Protein AF-A0A7Y5HDP5-F1 (afdb_monomer_lite)

pLDDT: mean 90.09, std 6.26, range [65.88, 98.5]

Secondary structure (DSSP, 8-state):
-HHHHHTT--STTS-S------TT--------SSGGG--TTTTS--TTTSSS--GGGGS--TTHHHHHHHHHHHHHTT-------S---GGG------SPPSSGGGS-----SSTT-----GGGHHHHHHHHHT-

Structure (mmCIF, N/CA/C/O backbone):
data_AF-A0A7Y5HDP5-F1
#
_entry.id   AF-A0A7Y5HDP5-F1
#
loop_
_atom_site.group_PDB
_atom_site.id
_atom_site.type_symbol
_atom_site.label_atom_id
_atom_site.label_alt_id
_atom_site.label_comp_id
_atom_site.label_asym_id
_atom_site.label_entity_id
_atom_site.label_seq_id
_atom_site.pdbx_PDB_ins_code
_atom_site.Cartn_x
_atom_site.Cartn_y
_atom_site.Cartn_z
_atom_site.occupancy
_atom_site.B_iso_or_equiv
_atom_site.auth_seq_id
_atom_site.auth_comp_id
_atom_site.auth_asym_id
_atom_site.auth_atom_id
_atom_site.pdbx_PDB_model_num
ATOM 1 N N . GLY A 1 1 ? -26.104 7.151 3.448 1.00 81.75 1 GLY A N 1
ATOM 2 C CA . GLY A 1 1 ? -26.990 6.143 2.822 1.00 81.75 1 GLY A CA 1
ATOM 3 C C . GLY A 1 1 ? -26.981 4.882 3.670 1.00 81.75 1 GLY A C 1
ATOM 4 O O . GLY A 1 1 ? -25.935 4.620 4.251 1.00 81.75 1 GLY A O 1
ATOM 5 N N . PRO A 1 2 ? -28.075 4.099 3.737 1.00 85.00 2 PRO A N 1
ATOM 6 C CA . PRO A 1 2 ? -28.289 3.093 4.791 1.00 85.00 2 PRO A CA 1
ATOM 7 C C . PRO A 1 2 ? -27.137 2.095 4.986 1.00 85.00 2 PRO A C 1
ATOM 9 O O . PRO A 1 2 ? -26.621 1.980 6.089 1.00 85.00 2 PRO A O 1
ATOM 12 N N . ALA A 1 3 ? -26.627 1.498 3.904 1.00 84.62 3 ALA A N 1
ATOM 13 C CA . ALA A 1 3 ? -25.501 0.558 3.976 1.00 84.62 3 ALA A CA 1
ATOM 14 C C . ALA A 1 3 ? -24.199 1.185 4.521 1.00 84.62 3 ALA A C 1
ATOM 16 O O . ALA A 1 3 ? -23.431 0.534 5.220 1.00 84.62 3 ALA A O 1
ATOM 17 N N . ARG A 1 4 ? -23.940 2.473 4.240 1.00 85.69 4 ARG A N 1
ATOM 18 C CA . ARG A 1 4 ? -22.801 3.198 4.836 1.00 85.69 4 ARG A CA 1
ATOM 19 C C . ARG A 1 4 ? -23.054 3.514 6.310 1.00 85.69 4 ARG A C 1
ATOM 21 O O . ARG A 1 4 ? -22.108 3.509 7.086 1.00 85.69 4 ARG A O 1
ATOM 28 N N . ALA A 1 5 ? -24.302 3.771 6.700 1.00 86.56 5 ALA A N 1
ATOM 29 C CA . ALA A 1 5 ? -24.661 4.071 8.086 1.00 86.56 5 ALA A CA 1
ATOM 30 C C . ALA A 1 5 ? -24.441 2.864 9.002 1.00 86.56 5 ALA A C 1
ATOM 32 O O . ALA A 1 5 ? -23.870 3.023 10.077 1.00 86.56 5 ALA A O 1
ATOM 33 N N . GLU A 1 6 ? -24.798 1.664 8.537 1.00 85.81 6 GLU A N 1
ATOM 34 C CA . GLU A 1 6 ? -24.545 0.397 9.240 1.00 85.81 6 GLU A CA 1
ATOM 35 C C . GLU A 1 6 ? -23.052 0.164 9.528 1.00 85.81 6 GLU A C 1
ATOM 37 O O . GLU A 1 6 ? -22.702 -0.427 10.545 1.00 85.81 6 GLU A O 1
ATOM 42 N N . LEU A 1 7 ? -22.166 0.688 8.674 1.00 82.56 7 LEU A N 1
ATOM 43 C CA . LEU A 1 7 ? -20.709 0.607 8.826 1.00 82.56 7 LEU A CA 1
ATOM 44 C C . LEU A 1 7 ? -20.092 1.821 9.549 1.00 82.56 7 LEU A C 1
ATOM 46 O O . LEU A 1 7 ? -18.870 1.927 9.630 1.00 82.56 7 LEU A O 1
ATOM 50 N N . GLY A 1 8 ? -20.897 2.770 10.040 1.00 85.00 8 GLY A N 1
ATOM 51 C CA . GLY A 1 8 ? -20.396 4.008 10.657 1.00 85.00 8 GLY A CA 1
ATOM 52 C C . GLY A 1 8 ? -19.753 4.992 9.667 1.00 85.00 8 GLY A C 1
ATOM 53 O O . GLY A 1 8 ? -19.019 5.894 10.066 1.00 85.00 8 GLY A O 1
ATOM 54 N N . LEU A 1 9 ? -20.032 4.833 8.372 1.00 86.62 9 LEU A N 1
ATOM 55 C CA . LEU A 1 9 ? -19.473 5.609 7.262 1.00 86.62 9 LEU A CA 1
ATOM 56 C C . LEU A 1 9 ? -20.481 6.595 6.651 1.00 86.62 9 LEU A C 1
ATOM 58 O O . LEU A 1 9 ? -20.214 7.174 5.599 1.00 86.62 9 LEU A O 1
ATOM 62 N N . ASP A 1 10 ? -21.646 6.813 7.269 1.00 88.56 10 ASP A N 1
ATOM 63 C CA . ASP A 1 10 ? -22.612 7.819 6.800 1.00 88.56 10 ASP A CA 1
ATOM 64 C C . ASP A 1 10 ? -22.248 9.219 7.297 1.00 88.56 10 ASP A C 1
ATOM 66 O O . ASP A 1 10 ? -22.927 9.832 8.119 1.00 88.56 10 ASP A O 1
ATOM 70 N N . HIS A 1 11 ? -21.108 9.704 6.813 1.00 87.12 11 HIS A N 1
ATOM 71 C CA . HIS A 1 11 ? -20.595 11.033 7.099 1.00 87.12 11 HIS A CA 1
ATOM 72 C C . HIS A 1 11 ? -20.398 11.797 5.781 1.00 87.12 11 HI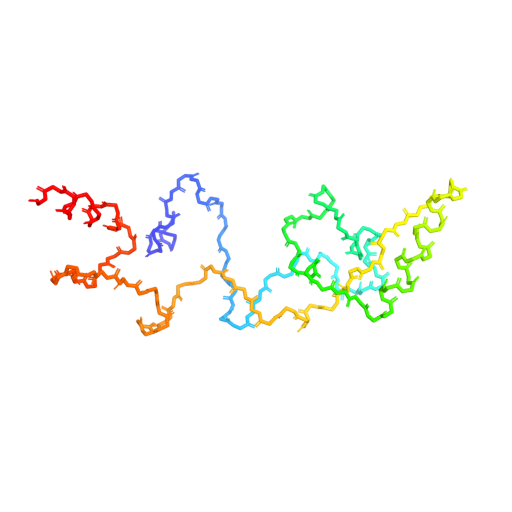S A C 1
ATOM 74 O O . HIS A 1 11 ? -19.863 11.218 4.834 1.00 87.12 11 HIS A O 1
ATOM 80 N N . PRO A 1 12 ? -20.677 13.115 5.706 1.00 88.88 12 PRO A N 1
ATOM 81 C CA . PRO A 1 12 ? -20.454 13.927 4.497 1.00 88.88 12 PRO A CA 1
ATOM 82 C C . PRO A 1 12 ? -19.021 13.908 3.925 1.00 88.88 12 PRO A C 1
ATOM 84 O O . PRO A 1 12 ? -18.785 14.388 2.825 1.00 88.88 12 PRO A O 1
ATOM 87 N N . ARG A 1 13 ? -18.051 13.368 4.674 1.00 88.31 13 ARG A N 1
ATOM 88 C CA . ARG A 1 13 ? -16.629 13.234 4.290 1.00 88.31 13 ARG A CA 1
ATOM 89 C C . ARG A 1 13 ? -16.230 11.807 3.899 1.00 88.31 13 ARG A C 1
ATOM 91 O O . ARG A 1 13 ? -15.063 11.578 3.621 1.00 88.31 13 ARG A O 1
ATOM 98 N N . ALA A 1 14 ? -17.156 10.850 3.913 1.00 84.81 14 ALA A N 1
ATOM 99 C CA . ALA A 1 14 ? -16.864 9.444 3.629 1.00 84.81 14 ALA A CA 1
ATOM 100 C C . ALA A 1 14 ? -16.714 9.133 2.125 1.00 84.81 14 ALA A C 1
ATOM 102 O O . ALA A 1 14 ? -16.429 7.996 1.764 1.00 84.81 14 ALA A O 1
ATOM 103 N N . GLY A 1 15 ? -16.900 10.132 1.252 1.00 85.88 15 GLY A N 1
ATOM 104 C CA . GLY A 1 15 ? -16.917 9.954 -0.200 1.00 85.88 15 GLY A CA 1
ATOM 105 C C . GLY A 1 15 ? -18.207 9.298 -0.696 1.00 85.88 15 GLY A C 1
ATOM 106 O O . GLY A 1 15 ? -19.067 8.904 0.093 1.00 85.88 15 GLY A O 1
ATOM 107 N N . ASP A 1 16 ? -18.357 9.197 -2.015 1.00 86.25 16 ASP A N 1
ATOM 108 C CA . ASP A 1 16 ? -19.560 8.635 -2.646 1.00 86.25 16 ASP A CA 1
ATOM 109 C C . ASP A 1 16 ? -19.558 7.102 -2.668 1.00 86.25 16 ASP A C 1
ATOM 111 O O . ASP A 1 16 ? -20.617 6.476 -2.574 1.00 86.25 16 ASP A O 1
ATOM 115 N N . LEU A 1 17 ? -18.364 6.506 -2.735 1.00 86.50 17 LEU A N 1
ATOM 116 C CA . LEU A 1 17 ? -18.134 5.070 -2.828 1.00 86.50 17 LEU A CA 1
ATOM 117 C C . LEU A 1 17 ? -17.066 4.637 -1.820 1.00 86.50 17 LEU A C 1
ATOM 119 O O . LEU A 1 17 ? -16.007 5.252 -1.728 1.00 86.50 17 LEU A O 1
ATOM 123 N N . VAL A 1 18 ? -17.339 3.541 -1.115 1.00 85.81 18 VAL A N 1
ATOM 124 C CA . VAL A 1 18 ? -16.371 2.854 -0.256 1.00 85.81 18 VAL A CA 1
ATOM 125 C C . VAL A 1 18 ? -16.22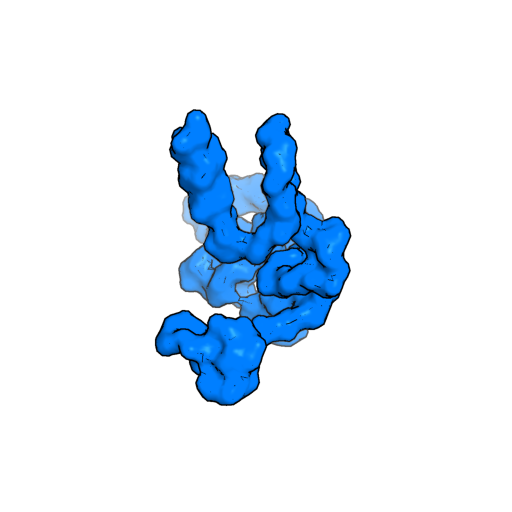4 1.433 -0.775 1.00 85.81 18 VAL A C 1
ATOM 127 O O . VAL A 1 18 ? -17.222 0.739 -0.965 1.00 85.81 18 VAL A O 1
ATOM 130 N N . LEU A 1 19 ? -14.984 1.017 -1.017 1.00 87.69 19 LEU A N 1
ATOM 131 C CA . LEU A 1 19 ? -14.645 -0.324 -1.476 1.00 87.69 19 LEU A CA 1
ATOM 132 C C . LEU A 1 19 ? -13.770 -1.003 -0.430 1.00 87.69 19 LEU A C 1
ATOM 134 O O . LEU A 1 19 ? -12.840 -0.397 0.098 1.00 87.69 19 LEU A O 1
ATOM 138 N N . LEU A 1 20 ? -14.066 -2.269 -0.161 1.00 88.50 20 LEU A N 1
ATOM 139 C CA . LEU A 1 20 ? -13.278 -3.130 0.710 1.00 88.50 20 LEU A CA 1
ATOM 140 C C . LEU A 1 20 ? -12.698 -4.250 -0.149 1.00 88.50 20 LEU A C 1
ATOM 142 O O . LEU A 1 20 ? -13.425 -4.880 -0.918 1.00 88.50 20 LEU A O 1
ATOM 146 N N . ALA A 1 21 ? -11.391 -4.472 -0.050 1.00 91.94 21 ALA A N 1
ATOM 147 C CA . ALA A 1 21 ? -10.772 -5.639 -0.661 1.00 91.94 21 ALA A CA 1
ATOM 148 C C . ALA A 1 21 ? -11.107 -6.894 0.169 1.00 91.94 21 ALA A C 1
ATOM 150 O O . ALA A 1 21 ? -11.399 -6.778 1.362 1.00 91.94 21 ALA A O 1
ATOM 151 N N . PRO A 1 22 ? -11.050 -8.097 -0.422 1.00 91.06 22 PRO A N 1
ATOM 152 C CA . PRO A 1 22 ? -10.919 -9.334 0.345 1.00 91.06 22 PRO A CA 1
ATOM 153 C C . PRO A 1 22 ? -9.721 -9.289 1.308 1.00 91.06 22 PRO A C 1
ATOM 155 O O . PRO A 1 22 ? -8.755 -8.565 1.066 1.00 91.06 22 PRO A O 1
ATOM 158 N N . ARG A 1 23 ? -9.767 -10.087 2.384 1.00 87.06 23 ARG A N 1
ATOM 159 C CA . ARG A 1 23 ? -8.736 -10.139 3.444 1.00 87.06 23 ARG A CA 1
ATOM 160 C C . ARG A 1 23 ? -7.309 -10.311 2.910 1.00 87.06 23 ARG A C 1
ATOM 162 O O . ARG A 1 23 ? -6.371 -9.749 3.466 1.00 87.06 23 ARG A O 1
ATOM 169 N N . ASP A 1 24 ? -7.149 -11.099 1.860 1.00 88.19 24 ASP A N 1
ATOM 170 C CA . ASP A 1 24 ? -5.883 -11.493 1.242 1.00 88.19 24 ASP A CA 1
ATOM 171 C C . ASP A 1 24 ? -5.598 -10.753 -0.077 1.00 88.19 24 ASP A C 1
ATOM 173 O O . ASP A 1 24 ? -4.742 -11.162 -0.863 1.00 88.19 24 ASP A O 1
ATOM 177 N N . ALA A 1 25 ? -6.293 -9.640 -0.315 1.00 91.31 25 ALA A N 1
ATOM 178 C CA . ALA A 1 25 ? -6.179 -8.849 -1.528 1.00 91.31 25 ALA A CA 1
ATOM 179 C C . ALA A 1 25 ? -5.954 -7.363 -1.227 1.00 91.31 25 ALA A C 1
ATOM 181 O O . ALA A 1 25 ? -6.195 -6.854 -0.133 1.00 91.31 25 ALA A O 1
ATOM 182 N N . TRP A 1 26 ? -5.491 -6.643 -2.242 1.00 92.38 26 TRP A N 1
ATOM 183 C CA . TRP A 1 26 ? -5.312 -5.199 -2.202 1.00 92.38 26 TRP A CA 1
ATOM 184 C C . TRP A 1 26 ? -5.661 -4.601 -3.564 1.00 92.38 26 TRP A C 1
ATOM 186 O O . TRP A 1 26 ? -5.621 -5.284 -4.589 1.00 92.38 26 TRP A O 1
ATOM 196 N N . PHE A 1 27 ? -6.024 -3.320 -3.578 1.00 91.12 27 PHE A N 1
ATOM 197 C CA . PHE A 1 27 ? -6.329 -2.616 -4.817 1.00 91.12 27 PHE A CA 1
ATOM 198 C C . PHE A 1 27 ? -5.040 -2.121 -5.473 1.00 91.12 27 PHE A C 1
ATOM 200 O O . PHE A 1 27 ? -4.399 -1.199 -4.970 1.00 91.12 27 PHE A O 1
ATOM 207 N N . ALA A 1 28 ? -4.681 -2.713 -6.610 1.00 91.50 28 ALA A N 1
ATOM 208 C CA . ALA A 1 28 ? -3.659 -2.149 -7.480 1.00 91.50 28 ALA A CA 1
ATOM 209 C C . ALA A 1 28 ? -4.209 -0.898 -8.177 1.00 91.50 28 ALA A C 1
ATOM 211 O O . ALA A 1 28 ? -5.352 -0.885 -8.634 1.00 91.50 28 ALA A O 1
ATOM 212 N N . TYR A 1 29 ? -3.392 0.152 -8.274 1.00 91.31 29 TYR A N 1
ATOM 213 C CA . TYR A 1 29 ? -3.793 1.392 -8.946 1.00 91.31 29 TYR A CA 1
ATOM 214 C C . TYR A 1 29 ? -3.856 1.247 -10.475 1.00 91.31 29 TYR A C 1
ATOM 216 O O . TYR A 1 29 ? -4.367 2.135 -11.162 1.00 91.31 29 TYR A O 1
ATOM 224 N N . ASP A 1 30 ? -3.281 0.163 -11.005 1.00 93.31 30 ASP A N 1
ATOM 225 C CA . ASP A 1 30 ? -3.130 -0.081 -12.432 1.00 93.31 30 ASP A CA 1
ATOM 226 C C . ASP A 1 30 ? -4.494 -0.025 -13.123 1.00 93.31 30 ASP A C 1
ATOM 228 O O . ASP A 1 30 ? -5.351 -0.886 -12.949 1.00 93.31 30 ASP A O 1
ATOM 232 N N . TYR A 1 31 ? -4.687 0.995 -13.954 1.00 92.50 31 TYR A N 1
ATOM 233 C CA . TYR A 1 31 ? -5.862 1.110 -14.819 1.00 92.50 31 TYR A CA 1
ATOM 234 C C . TYR A 1 31 ? -5.658 0.386 -16.164 1.00 92.50 31 TYR A C 1
ATOM 236 O O . TYR A 1 31 ? -6.491 0.490 -17.065 1.00 92.50 31 TYR A O 1
ATOM 244 N N . TRP A 1 32 ? -4.537 -0.326 -16.318 1.00 93.62 32 TRP A N 1
ATOM 245 C CA . TRP A 1 32 ? -4.208 -1.163 -17.467 1.00 93.62 32 TRP A CA 1
ATOM 246 C C . TRP A 1 32 ? -4.194 -2.636 -17.054 1.00 93.62 32 TRP A C 1
ATOM 248 O O . TRP A 1 32 ? -3.800 -2.984 -15.947 1.00 93.62 32 TRP A O 1
ATOM 258 N N . THR A 1 33 ? -4.604 -3.515 -17.964 1.00 89.75 33 THR A N 1
ATOM 259 C CA . THR A 1 33 ? -4.638 -4.969 -17.734 1.00 89.75 33 THR A CA 1
ATOM 260 C C . THR A 1 33 ? -3.428 -5.704 -18.303 1.00 89.75 33 THR A C 1
ATOM 262 O O . THR A 1 33 ? -3.194 -6.858 -17.964 1.00 89.75 33 THR A O 1
ATOM 265 N N . ASP A 1 34 ? -2.663 -5.041 -19.168 1.00 90.25 34 ASP A N 1
ATOM 266 C CA . ASP A 1 34 ? -1.485 -5.581 -19.840 1.00 90.25 34 ASP A CA 1
ATOM 267 C C . ASP A 1 34 ? -0.260 -4.749 -19.455 1.00 90.25 34 ASP A C 1
ATOM 269 O O . ASP A 1 34 ? -0.234 -3.536 -19.683 1.00 90.25 34 ASP A O 1
ATOM 273 N N . GLY A 1 35 ? 0.744 -5.399 -18.863 1.00 87.00 35 GLY A N 1
ATOM 274 C CA . GLY A 1 35 ? 1.973 -4.754 -18.406 1.00 87.00 35 GLY A CA 1
ATOM 275 C C . GLY A 1 35 ? 2.758 -4.069 -19.524 1.00 87.00 35 GLY A C 1
ATOM 276 O O . GLY A 1 35 ? 3.420 -3.067 -19.258 1.00 87.00 35 GLY A O 1
ATOM 277 N N . ASP A 1 36 ? 2.622 -4.520 -20.773 1.00 91.56 36 ASP A N 1
ATOM 278 C CA . ASP A 1 36 ? 3.274 -3.883 -21.925 1.00 91.56 36 ASP A CA 1
ATOM 279 C C . ASP A 1 36 ? 2.639 -2.529 -22.281 1.00 91.56 36 ASP A C 1
ATOM 281 O O . ASP A 1 36 ? 3.235 -1.706 -22.979 1.00 91.56 36 ASP A O 1
ATOM 285 N N . ARG A 1 37 ? 1.438 -2.261 -21.757 1.00 94.88 37 ARG A N 1
ATOM 286 C CA . ARG A 1 37 ? 0.732 -0.978 -21.878 1.00 94.88 37 ARG A CA 1
ATOM 287 C C . ARG A 1 37 ? 0.953 -0.068 -20.671 1.00 94.88 37 ARG A C 1
ATOM 289 O O . ARG A 1 37 ? 0.342 1.002 -20.609 1.00 94.88 37 ARG A O 1
ATOM 296 N N . ALA A 1 38 ? 1.796 -0.475 -19.720 1.00 95.38 38 ALA A N 1
ATOM 297 C CA . ALA A 1 38 ? 2.102 0.326 -18.549 1.00 95.38 38 ALA A CA 1
ATOM 298 C C . ALA A 1 38 ? 2.763 1.656 -18.960 1.00 95.38 38 ALA A C 1
ATOM 300 O O . ALA A 1 38 ? 3.687 1.668 -19.780 1.00 95.38 38 ALA A O 1
ATOM 301 N N . PRO A 1 39 ? 2.332 2.790 -18.387 1.00 95.56 39 PRO A N 1
ATOM 302 C CA . PRO A 1 39 ? 2.994 4.067 -18.603 1.00 95.56 39 PRO A CA 1
ATOM 303 C C . PRO A 1 39 ? 4.462 4.056 -18.164 1.00 95.56 39 PRO A C 1
ATOM 305 O O . PRO A 1 39 ? 4.855 3.348 -17.239 1.00 95.56 39 PRO A O 1
ATOM 308 N N . ASP A 1 40 ? 5.258 4.940 -18.760 1.00 95.50 40 ASP A N 1
ATOM 309 C CA . ASP A 1 40 ? 6.693 5.078 -18.488 1.00 95.50 40 ASP A CA 1
ATOM 310 C C . ASP A 1 40 ? 7.037 5.402 -17.022 1.00 95.50 40 ASP A C 1
ATOM 312 O O . ASP A 1 40 ? 8.107 5.032 -16.537 1.00 95.50 40 ASP A O 1
ATOM 316 N N . PHE A 1 41 ? 6.122 6.053 -16.301 1.00 95.06 41 PHE A N 1
ATOM 317 C CA . PHE A 1 41 ? 6.261 6.357 -14.877 1.00 95.06 41 PHE A CA 1
ATOM 318 C C . PHE A 1 41 ? 5.991 5.158 -13.956 1.00 95.06 41 PHE A C 1
ATOM 320 O O . PHE A 1 41 ? 6.421 5.181 -12.802 1.00 95.06 41 PHE A O 1
ATOM 327 N N . ALA A 1 42 ? 5.287 4.120 -14.421 1.00 95.75 42 ALA A N 1
ATOM 328 C CA . ALA A 1 42 ? 4.892 2.985 -13.587 1.00 95.75 42 ALA A CA 1
ATOM 329 C C . ALA A 1 42 ? 6.082 2.277 -12.900 1.00 95.75 42 ALA A C 1
ATOM 331 O O . ALA A 1 42 ? 6.019 2.079 -11.687 1.00 95.75 42 ALA A O 1
ATOM 332 N N . PRO A 1 43 ? 7.210 1.983 -13.583 1.00 95.69 43 PRO A N 1
ATOM 333 C CA . PRO A 1 43 ? 8.378 1.369 -12.948 1.00 95.69 43 PRO A CA 1
ATOM 334 C C . PRO A 1 43 ? 9.249 2.360 -12.150 1.00 95.69 43 PRO A C 1
ATOM 336 O O . PRO A 1 43 ? 10.399 2.046 -11.839 1.00 95.69 43 PRO A O 1
ATOM 339 N N . THR A 1 44 ? 8.751 3.557 -11.833 1.00 95.81 44 THR A N 1
ATOM 340 C CA . THR A 1 44 ? 9.487 4.608 -11.108 1.00 95.81 44 THR A CA 1
ATOM 341 C C . THR A 1 44 ? 8.778 4.988 -9.808 1.00 95.81 44 THR A C 1
ATOM 343 O O . THR A 1 44 ? 7.660 4.542 -9.573 1.00 95.81 44 THR A O 1
ATOM 346 N N . VAL A 1 45 ? 9.412 5.810 -8.968 1.00 94.56 45 VAL A N 1
ATOM 347 C CA . VAL A 1 45 ? 8.734 6.510 -7.863 1.00 94.56 45 VAL A CA 1
ATOM 348 C C . VAL A 1 45 ? 8.248 7.857 -8.399 1.00 94.56 45 VAL A C 1
ATOM 350 O O . VAL A 1 45 ? 9.069 8.739 -8.657 1.00 94.56 45 VAL A O 1
ATOM 353 N N . ASP A 1 46 ? 6.936 8.007 -8.601 1.00 93.44 46 ASP A N 1
ATOM 354 C CA . ASP A 1 46 ? 6.331 9.222 -9.173 1.00 93.44 46 ASP A CA 1
ATOM 355 C C . ASP A 1 46 ? 4.961 9.510 -8.544 1.00 93.44 46 ASP A C 1
ATOM 357 O O . ASP A 1 46 ? 3.905 9.146 -9.067 1.00 93.44 46 ASP A O 1
ATOM 361 N N . ILE A 1 47 ? 4.994 10.200 -7.403 1.00 89.81 47 ILE A N 1
ATOM 362 C CA . ILE A 1 47 ? 3.806 10.534 -6.603 1.00 89.81 47 ILE A CA 1
ATOM 363 C C . ILE A 1 47 ? 2.832 11.492 -7.305 1.00 89.81 47 ILE A C 1
ATOM 365 O O . ILE A 1 47 ? 1.717 11.685 -6.830 1.00 89.81 47 ILE A O 1
ATOM 369 N N . HIS A 1 48 ? 3.250 12.141 -8.396 1.00 91.94 48 HIS A N 1
ATOM 370 C CA . HIS A 1 48 ? 2.420 13.118 -9.101 1.00 91.94 48 HIS A CA 1
ATOM 371 C C . HIS A 1 48 ? 1.642 12.486 -10.252 1.00 91.94 48 HIS A C 1
ATOM 373 O O . HIS A 1 48 ? 0.550 12.955 -10.576 1.00 91.94 48 HIS A O 1
ATOM 379 N N . ARG A 1 49 ? 2.200 11.446 -10.885 1.00 93.12 49 ARG A N 1
ATOM 380 C CA . ARG A 1 49 ? 1.556 10.743 -12.006 1.00 93.12 49 ARG A CA 1
ATOM 381 C C . ARG A 1 49 ? 0.840 9.467 -11.575 1.00 93.12 49 ARG A C 1
ATOM 383 O O . ARG A 1 49 ? -0.111 9.070 -12.250 1.00 93.12 49 ARG A O 1
ATOM 390 N N . LYS A 1 50 ? 1.263 8.826 -10.481 1.00 93.56 50 LYS A N 1
ATOM 391 C CA . LYS A 1 50 ? 0.574 7.647 -9.946 1.00 93.56 50 LYS A CA 1
ATOM 392 C C . LYS A 1 50 ? -0.698 8.055 -9.191 1.00 93.56 50 LYS A C 1
ATOM 394 O O . LYS A 1 50 ? -0.628 8.898 -8.296 1.00 93.56 50 LYS A O 1
ATOM 399 N N . PRO A 1 51 ? -1.867 7.480 -9.526 1.00 90.44 51 PRO A N 1
ATOM 400 C CA . PRO A 1 51 ? -3.086 7.714 -8.768 1.00 90.44 51 PRO A CA 1
ATOM 401 C C . PRO A 1 51 ? -2.999 6.998 -7.415 1.00 90.44 51 PRO A C 1
ATOM 403 O O . PRO A 1 51 ? -3.234 5.797 -7.310 1.00 90.44 51 PRO A O 1
ATOM 406 N N . GLY A 1 52 ? -2.669 7.755 -6.370 1.00 86.56 52 GLY A N 1
ATOM 407 C CA . GLY A 1 52 ? -2.561 7.238 -5.008 1.00 86.56 52 GLY A CA 1
ATOM 408 C C . GLY A 1 52 ? -1.211 6.587 -4.709 1.00 86.56 52 GLY A C 1
ATOM 409 O O . GLY A 1 52 ? -0.194 6.904 -5.321 1.00 86.56 52 GLY A O 1
ATOM 410 N N . TYR A 1 53 ? -1.200 5.712 -3.705 1.00 88.69 53 TYR A N 1
ATOM 411 C CA . TYR A 1 53 ? 0.006 5.047 -3.218 1.00 88.69 53 TYR A CA 1
ATOM 412 C C . TYR A 1 53 ? 0.247 3.719 -3.946 1.00 88.69 53 TYR A C 1
ATOM 414 O O . TYR A 1 53 ? -0.658 2.892 -4.042 1.00 88.69 53 TYR A O 1
ATOM 422 N N . ASP 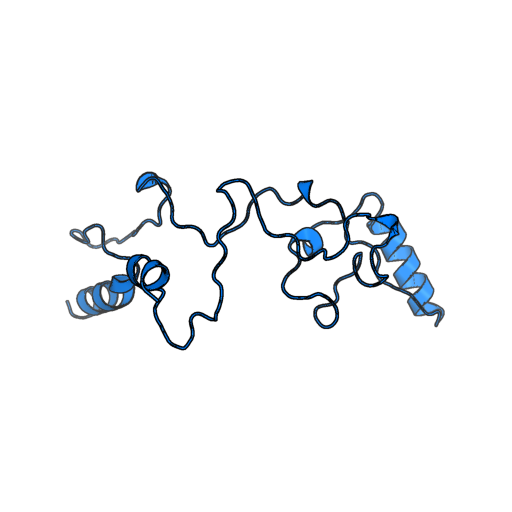A 1 54 ? 1.480 3.496 -4.408 1.00 93.12 54 ASP A N 1
ATOM 423 C CA . ASP A 1 54 ? 1.913 2.228 -4.995 1.00 93.12 54 ASP A CA 1
ATOM 424 C C . ASP A 1 54 ? 2.831 1.456 -4.031 1.00 93.12 54 ASP A C 1
ATOM 426 O O . ASP A 1 54 ? 4.023 1.763 -3.942 1.00 93.12 54 ASP A O 1
ATOM 430 N N . PRO A 1 55 ? 2.334 0.417 -3.333 1.00 93.19 55 PRO A N 1
ATOM 431 C CA . PRO A 1 55 ? 3.154 -0.371 -2.414 1.00 93.19 55 PRO A CA 1
ATOM 432 C C . PRO A 1 55 ? 4.299 -1.123 -3.110 1.00 93.19 55 PRO A C 1
ATOM 434 O O . PRO A 1 55 ? 5.247 -1.541 -2.440 1.00 93.19 55 PRO A O 1
ATOM 437 N N . ARG A 1 56 ? 4.271 -1.272 -4.445 1.00 94.25 56 ARG A N 1
ATOM 438 C CA . ARG A 1 56 ? 5.383 -1.881 -5.192 1.00 94.25 56 ARG A CA 1
ATOM 439 C C . ARG A 1 56 ? 6.657 -1.041 -5.134 1.00 94.25 56 ARG A C 1
ATOM 441 O O . ARG A 1 56 ? 7.737 -1.596 -5.316 1.00 94.25 56 ARG A O 1
ATOM 448 N N . GLU A 1 57 ? 6.564 0.252 -4.811 1.00 94.56 57 GLU A N 1
ATOM 449 C CA . GLU A 1 57 ? 7.722 1.146 -4.652 1.00 94.56 57 GLU A CA 1
ATOM 450 C C . GLU A 1 57 ? 8.673 0.733 -3.517 1.00 94.56 57 GLU A C 1
ATOM 452 O O . GLU A 1 57 ? 9.827 1.161 -3.490 1.00 94.56 57 GLU A O 1
ATOM 457 N N . LEU A 1 58 ? 8.219 -0.136 -2.609 1.00 93.94 58 LEU A N 1
ATOM 458 C CA . LEU A 1 58 ? 9.043 -0.738 -1.556 1.00 93.94 58 LEU A CA 1
ATOM 459 C C . LEU A 1 58 ? 9.937 -1.881 -2.065 1.00 93.94 58 LEU A C 1
ATOM 461 O O . LEU A 1 58 ? 10.782 -2.381 -1.322 1.00 93.94 58 LEU A O 1
ATOM 465 N N . PHE A 1 59 ? 9.761 -2.305 -3.317 1.00 95.94 59 PHE A N 1
ATOM 466 C CA . PHE A 1 59 ? 10.469 -3.427 -3.916 1.00 95.94 59 PHE A CA 1
ATOM 467 C C . PHE A 1 59 ? 11.375 -2.971 -5.056 1.00 95.94 59 PHE A C 1
ATOM 469 O O . PHE A 1 59 ? 11.151 -1.963 -5.724 1.00 95.94 59 PHE A O 1
ATOM 476 N N . ALA A 1 60 ? 12.399 -3.775 -5.320 1.00 96.25 60 ALA A N 1
ATOM 477 C CA . ALA A 1 60 ? 13.314 -3.574 -6.428 1.00 96.25 60 ALA A CA 1
ATOM 478 C C . ALA A 1 60 ? 13.182 -4.736 -7.412 1.00 96.25 60 ALA A C 1
ATOM 480 O O . ALA A 1 60 ? 13.227 -5.906 -7.022 1.00 96.25 60 ALA A O 1
ATOM 481 N N . ARG A 1 61 ? 13.040 -4.426 -8.703 1.00 95.19 61 ARG A N 1
ATOM 482 C CA . ARG A 1 61 ? 13.011 -5.460 -9.743 1.00 95.19 61 ARG A CA 1
ATOM 483 C C . ARG A 1 61 ? 14.367 -6.182 -9.832 1.00 95.19 61 ARG A C 1
ATOM 485 O O . ARG A 1 61 ? 15.401 -5.583 -9.522 1.00 95.19 61 ARG A O 1
ATOM 492 N N . PRO A 1 62 ? 14.419 -7.429 -10.327 1.00 94.69 62 PRO A N 1
ATOM 493 C CA . PRO A 1 62 ? 15.688 -8.107 -10.576 1.00 94.69 62 PRO A CA 1
ATOM 494 C C . PRO A 1 62 ? 16.650 -7.249 -11.416 1.00 94.69 62 PRO A C 1
ATOM 496 O O . PRO A 1 62 ? 16.260 -6.639 -12.416 1.00 94.69 62 PRO A O 1
ATOM 499 N N . GLY A 1 63 ? 17.912 -7.162 -10.983 1.00 96.00 63 GLY A N 1
ATOM 500 C CA . GLY A 1 63 ? 18.933 -6.329 -11.630 1.00 96.00 63 GLY A CA 1
ATOM 501 C C . GLY A 1 63 ? 18.796 -4.817 -11.391 1.00 96.00 63 GLY A C 1
ATOM 502 O O . GLY A 1 63 ? 19.514 -4.041 -12.030 1.00 96.00 63 GLY A O 1
ATOM 503 N N . ALA A 1 64 ? 17.918 -4.379 -10.477 1.00 96.25 64 ALA A N 1
ATOM 504 C CA . ALA A 1 64 ? 17.702 -2.967 -10.151 1.00 96.25 64 ALA A CA 1
ATOM 505 C C . ALA A 1 64 ? 18.994 -2.209 -9.823 1.00 96.25 64 ALA A C 1
ATOM 507 O O . ALA A 1 64 ? 19.132 -1.067 -10.242 1.00 96.25 64 ALA A O 1
ATOM 508 N N . THR A 1 65 ? 19.966 -2.830 -9.148 1.00 97.12 65 THR A N 1
ATOM 509 C CA . THR A 1 65 ? 21.243 -2.181 -8.811 1.00 97.12 65 THR A CA 1
ATOM 510 C C . THR A 1 65 ? 22.028 -1.772 -10.056 1.00 97.12 65 THR A C 1
ATOM 512 O O . THR A 1 65 ? 22.431 -0.618 -10.183 1.00 97.12 65 THR A O 1
ATOM 515 N N . ILE A 1 66 ? 22.209 -2.693 -11.010 1.00 97.75 66 ILE A N 1
ATOM 516 C CA . ILE A 1 66 ? 22.951 -2.430 -12.255 1.00 97.75 66 ILE A CA 1
ATOM 517 C C . ILE A 1 66 ? 22.197 -1.404 -13.102 1.00 97.75 66 ILE A C 1
ATOM 519 O O . ILE A 1 66 ? 22.788 -0.455 -13.628 1.00 97.75 66 ILE A O 1
ATOM 523 N N . ARG A 1 67 ? 20.874 -1.563 -13.207 1.00 96.88 67 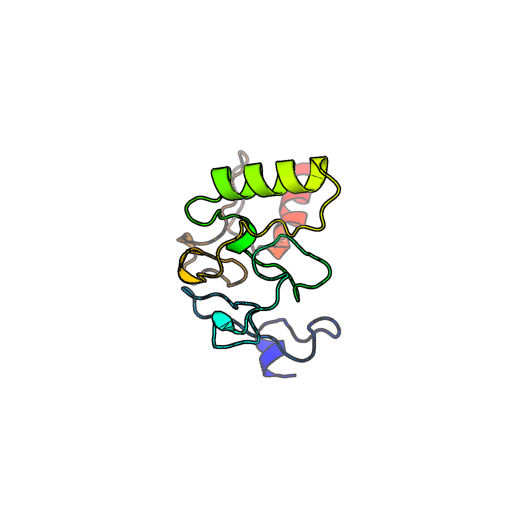ARG A N 1
ATOM 524 C CA . ARG A 1 67 ? 20.024 -0.624 -13.939 1.00 96.88 67 ARG A CA 1
ATOM 525 C C . ARG A 1 67 ? 20.090 0.771 -13.315 1.00 96.88 67 ARG A C 1
ATOM 527 O O . ARG A 1 67 ? 20.379 1.725 -14.027 1.00 96.88 67 ARG A O 1
ATOM 534 N N . GLY A 1 68 ? 19.940 0.880 -11.998 1.00 97.38 68 GLY A N 1
ATOM 535 C CA . GLY A 1 68 ? 20.057 2.126 -11.242 1.00 97.38 68 GLY A CA 1
ATOM 536 C C . GLY A 1 68 ? 21.420 2.792 -11.420 1.00 97.38 68 GLY A C 1
ATOM 537 O O . GLY A 1 68 ? 21.479 3.980 -11.730 1.00 97.38 68 GLY A O 1
ATOM 538 N N . ALA A 1 69 ? 22.516 2.031 -11.342 1.00 98.06 69 ALA A N 1
ATOM 539 C CA . ALA A 1 69 ? 23.861 2.541 -11.622 1.00 98.06 69 ALA A CA 1
ATOM 540 C C . ALA A 1 69 ? 23.978 3.100 -13.052 1.00 98.06 69 ALA A C 1
ATOM 542 O O . ALA A 1 69 ? 24.516 4.189 -13.256 1.00 98.06 69 ALA A O 1
ATOM 543 N N . THR A 1 70 ? 23.397 2.405 -14.033 1.00 97.94 70 THR A N 1
ATOM 544 C CA . THR A 1 70 ? 23.348 2.861 -15.432 1.00 97.94 70 THR A CA 1
ATOM 545 C C . THR A 1 70 ? 22.535 4.151 -15.576 1.00 97.94 70 THR A C 1
ATOM 547 O O . THR A 1 70 ? 22.969 5.074 -16.264 1.00 97.94 70 THR A O 1
ATOM 550 N N . ARG A 1 71 ? 21.390 4.273 -14.888 1.00 97.69 71 ARG A N 1
ATOM 551 C CA . ARG A 1 71 ? 20.575 5.504 -14.875 1.00 97.69 71 ARG A CA 1
ATOM 552 C C . ARG A 1 71 ? 21.314 6.674 -14.230 1.00 97.69 71 ARG A C 1
ATOM 554 O O . ARG A 1 71 ? 21.268 7.788 -14.745 1.00 97.69 71 ARG A O 1
ATOM 561 N N . VAL A 1 72 ? 22.048 6.427 -13.146 1.00 98.00 72 VAL A N 1
ATOM 562 C CA . VAL A 1 72 ? 22.904 7.440 -12.509 1.00 98.00 72 VAL A CA 1
ATOM 563 C C . VAL A 1 72 ? 24.026 7.885 -13.450 1.00 98.00 72 VAL A C 1
ATOM 565 O O . VAL A 1 72 ? 24.312 9.079 -13.522 1.00 98.00 72 VAL A O 1
ATOM 568 N N . LEU A 1 73 ? 24.637 6.968 -14.205 1.00 98.38 73 LEU A N 1
ATOM 569 C CA . LEU A 1 73 ? 25.630 7.321 -15.221 1.00 98.38 73 LEU A CA 1
ATOM 570 C C . LEU A 1 73 ? 25.015 8.177 -16.340 1.00 98.38 73 LEU A C 1
ATOM 572 O O . LEU A 1 73 ? 25.558 9.232 -16.654 1.00 98.38 73 LEU A O 1
ATOM 576 N N . GLN A 1 74 ? 23.858 7.782 -16.882 1.00 98.19 74 GLN A N 1
ATOM 577 C CA . GLN A 1 74 ? 23.115 8.565 -17.882 1.00 98.19 74 GLN A CA 1
ATOM 578 C C . GLN A 1 74 ? 22.816 9.983 -17.382 1.00 98.19 74 GLN A C 1
ATOM 580 O O . GLN A 1 74 ? 23.085 10.953 -18.091 1.00 98.19 74 GLN A O 1
ATOM 585 N N . LYS A 1 75 ? 22.347 10.106 -16.131 1.00 97.88 75 LYS A N 1
ATOM 586 C CA . LYS A 1 75 ? 22.142 11.399 -15.466 1.00 97.88 75 LYS A CA 1
ATOM 587 C C . LYS A 1 75 ? 23.423 12.233 -15.449 1.00 97.88 75 LYS A C 1
ATOM 589 O O . LYS A 1 75 ? 23.385 13.408 -15.798 1.00 97.88 75 LYS A O 1
ATOM 594 N N . LYS A 1 76 ? 24.554 11.638 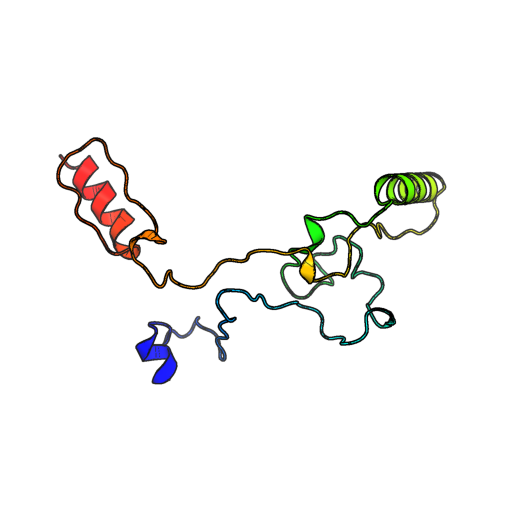-15.047 1.00 98.19 76 LYS A N 1
ATOM 595 C CA . LYS A 1 76 ? 25.858 12.326 -14.989 1.00 98.19 76 LYS A CA 1
ATOM 596 C C . LYS A 1 76 ? 26.358 12.775 -16.365 1.00 98.19 76 LYS A C 1
ATOM 598 O O . LYS A 1 76 ? 27.046 13.783 -16.443 1.00 98.19 76 LYS A O 1
ATOM 603 N N . LEU A 1 77 ? 25.990 12.063 -17.429 1.00 98.50 77 LEU A N 1
ATOM 604 C CA . LEU A 1 77 ? 26.299 12.422 -18.817 1.00 98.50 77 LEU A CA 1
ATOM 605 C C . LEU A 1 77 ? 25.305 13.433 -19.425 1.00 98.50 77 LEU A C 1
ATOM 607 O O . LEU A 1 77 ? 25.408 13.748 -20.607 1.00 98.50 77 LEU A O 1
ATOM 611 N N . GLY A 1 78 ? 24.334 13.936 -18.653 1.00 97.94 78 GLY A N 1
ATOM 612 C CA . GLY A 1 78 ? 23.344 14.913 -19.123 1.00 97.94 78 GLY A CA 1
ATOM 613 C C . GLY A 1 78 ? 22.239 14.324 -20.008 1.00 97.94 78 GLY A C 1
ATOM 614 O O . GLY A 1 78 ? 21.493 15.068 -20.643 1.00 97.94 78 GLY A O 1
ATOM 615 N N . MET A 1 79 ? 22.111 12.997 -20.060 1.00 98.31 79 MET A N 1
ATOM 616 C CA . MET A 1 79 ? 21.068 12.327 -20.835 1.00 98.31 79 MET A CA 1
ATOM 617 C C . MET A 1 79 ? 19.742 12.315 -20.068 1.00 98.31 79 MET A C 1
ATOM 619 O O . MET A 1 79 ? 19.707 12.224 -18.838 1.00 98.31 79 MET A O 1
ATOM 623 N N . ARG A 1 80 ? 18.627 12.334 -20.805 1.00 96.56 80 ARG A N 1
ATOM 624 C CA . ARG A 1 80 ? 17.306 12.064 -20.221 1.00 96.56 80 ARG A CA 1
ATOM 625 C C . ARG A 1 80 ? 17.231 10.607 -19.766 1.00 96.56 80 ARG A C 1
ATOM 627 O O . ARG A 1 80 ? 17.689 9.713 -20.474 1.00 96.56 80 ARG A O 1
ATOM 634 N N . TYR A 1 81 ? 16.640 10.374 -18.599 1.00 95.62 81 TYR A N 1
ATOM 635 C CA . TYR A 1 81 ? 16.507 9.045 -18.007 1.00 95.62 81 TYR A CA 1
ATOM 636 C C . TYR A 1 81 ? 15.227 8.949 -17.166 1.00 95.62 81 TYR A C 1
ATOM 638 O O . TYR A 1 81 ? 14.701 9.962 -16.710 1.00 95.62 81 TYR A O 1
ATOM 646 N N . LEU A 1 82 ? 14.775 7.718 -16.924 1.00 96.00 82 LEU A N 1
ATOM 647 C CA . LEU A 1 82 ? 13.773 7.371 -15.916 1.00 96.00 82 LEU A CA 1
ATOM 648 C C . LEU A 1 82 ? 14.403 6.386 -14.929 1.00 96.00 82 LEU A C 1
ATOM 650 O O . LEU A 1 82 ? 15.194 5.532 -15.338 1.00 96.00 82 LEU A O 1
ATOM 654 N N . MET A 1 83 ? 14.089 6.514 -13.637 1.00 96.81 83 MET A N 1
ATOM 655 C CA . MET A 1 83 ? 14.572 5.591 -12.604 1.00 96.81 83 MET A CA 1
ATOM 656 C C . MET A 1 83 ? 13.664 4.358 -12.542 1.00 96.81 83 MET A C 1
ATOM 658 O O . MET A 1 83 ? 12.849 4.206 -11.639 1.00 96.81 83 MET A O 1
ATOM 662 N N . ASP A 1 84 ? 13.789 3.504 -13.553 1.00 96.12 84 ASP A N 1
ATOM 663 C CA . ASP A 1 84 ? 12.903 2.376 -13.858 1.00 96.12 84 ASP A CA 1
ATOM 664 C C . ASP A 1 84 ? 13.286 1.079 -13.117 1.00 96.12 84 ASP A C 1
ATOM 666 O O . ASP A 1 84 ? 13.549 0.029 -13.724 1.00 96.12 84 ASP A O 1
ATOM 670 N N . ILE A 1 85 ? 13.373 1.177 -11.789 1.00 97.19 85 ILE A N 1
ATOM 671 C CA . ILE A 1 85 ? 13.831 0.102 -10.891 1.00 97.19 85 ILE A CA 1
ATOM 672 C C . ILE A 1 85 ? 12.700 -0.577 -10.107 1.00 97.19 85 ILE A C 1
ATOM 674 O O . ILE A 1 85 ? 12.945 -1.615 -9.488 1.00 97.19 85 ILE A O 1
ATOM 678 N N . ILE A 1 86 ? 11.486 -0.031 -10.150 1.00 96.81 86 ILE A N 1
ATOM 679 C CA . ILE A 1 86 ? 10.319 -0.575 -9.452 1.00 96.81 86 ILE A CA 1
ATOM 680 C C . ILE A 1 86 ? 9.699 -1.700 -10.302 1.00 96.81 86 ILE A C 1
ATOM 682 O O . ILE A 1 86 ? 9.583 -1.553 -11.525 1.00 96.81 86 ILE A O 1
ATOM 686 N N . PRO A 1 87 ? 9.363 -2.862 -9.714 1.00 96.00 87 PRO A N 1
ATOM 687 C CA . PRO A 1 87 ? 8.685 -3.944 -10.424 1.00 96.00 87 PRO A CA 1
ATOM 688 C C . PRO A 1 87 ? 7.198 -3.623 -10.647 1.00 96.00 87 PRO A C 1
ATOM 690 O O . PRO A 1 87 ? 6.584 -2.923 -9.853 1.00 96.00 87 PRO A O 1
ATOM 693 N N . LEU A 1 88 ? 6.604 -4.189 -11.703 1.00 94.56 88 LEU A N 1
ATOM 694 C CA . LEU A 1 88 ? 5.159 -4.080 -11.965 1.00 94.56 88 LEU A CA 1
ATOM 695 C C . LEU A 1 88 ? 4.352 -5.260 -11.402 1.00 94.56 88 LEU A C 1
ATOM 697 O O . LEU A 1 88 ? 3.128 -5.192 -11.357 1.00 94.56 88 LEU A O 1
ATOM 701 N N . ASP A 1 89 ? 5.031 -6.318 -10.954 1.00 94.12 89 ASP A N 1
ATOM 702 C CA . ASP A 1 89 ? 4.406 -7.517 -10.397 1.00 94.12 89 ASP A CA 1
ATOM 703 C C . ASP A 1 89 ? 3.678 -7.205 -9.079 1.00 94.12 89 ASP A C 1
ATOM 705 O O . ASP A 1 89 ? 4.299 -6.894 -8.057 1.00 94.12 89 ASP A O 1
ATOM 709 N N . THR A 1 90 ? 2.348 -7.296 -9.108 1.00 92.88 90 THR A N 1
ATOM 710 C CA . THR A 1 90 ? 1.481 -7.050 -7.950 1.00 92.88 90 THR A CA 1
ATOM 711 C C . THR A 1 90 ? 1.578 -8.152 -6.900 1.00 92.88 90 THR A C 1
ATOM 713 O O . THR A 1 90 ? 1.288 -7.898 -5.729 1.00 92.88 90 THR A O 1
ATOM 716 N N . ALA A 1 91 ? 2.043 -9.350 -7.268 1.00 93.25 91 ALA A N 1
ATOM 717 C CA . ALA A 1 91 ? 2.155 -10.478 -6.352 1.00 93.25 91 ALA A CA 1
ATOM 718 C C . ALA A 1 91 ? 3.285 -10.305 -5.326 1.00 93.25 91 ALA A C 1
ATOM 720 O O . ALA A 1 91 ? 3.331 -11.057 -4.349 1.00 93.25 91 ALA A O 1
ATOM 721 N N . LEU A 1 92 ? 4.195 -9.343 -5.515 1.00 94.62 92 LEU A N 1
ATOM 722 C CA . LEU A 1 92 ? 5.254 -9.029 -4.547 1.00 94.62 92 LEU A CA 1
ATOM 723 C C . LEU A 1 92 ? 4.700 -8.446 -3.244 1.00 94.62 92 LEU A C 1
ATOM 725 O O . LEU A 1 92 ? 5.267 -8.668 -2.175 1.00 94.62 92 LEU A O 1
ATOM 729 N N . VAL A 1 93 ? 3.572 -7.745 -3.320 1.00 93.75 93 VAL A N 1
ATOM 730 C CA . VAL A 1 93 ? 2.886 -7.196 -2.152 1.00 93.75 93 VAL A CA 1
ATOM 731 C C . VAL A 1 93 ? 2.112 -8.328 -1.479 1.00 93.75 93 VAL A C 1
ATOM 733 O O . VAL A 1 93 ? 1.177 -8.881 -2.053 1.00 93.75 93 VAL A O 1
ATOM 736 N N . LYS A 1 94 ? 2.529 -8.698 -0.264 1.00 91.19 94 LYS A N 1
ATOM 737 C CA . LYS A 1 94 ? 1.960 -9.826 0.501 1.00 91.19 94 LYS A CA 1
ATOM 738 C C . LYS A 1 94 ? 0.992 -9.421 1.608 1.00 91.19 94 LYS A C 1
ATOM 740 O O . LYS A 1 94 ? 0.448 -10.285 2.282 1.00 91.19 94 LYS A O 1
ATOM 745 N N . GLY A 1 95 ? 0.792 -8.126 1.808 1.00 86.88 95 GLY A N 1
ATOM 746 C CA . GLY A 1 95 ? -0.101 -7.618 2.835 1.00 86.88 95 GLY A CA 1
ATOM 747 C C . GLY A 1 95 ? -0.450 -6.162 2.589 1.00 86.88 95 GLY A C 1
ATOM 748 O O . GLY A 1 95 ? 0.321 -5.413 1.989 1.00 86.88 95 GLY A O 1
ATOM 749 N N . SER A 1 96 ? -1.630 -5.786 3.061 1.00 86.81 96 SER A N 1
ATOM 750 C CA . SER A 1 96 ? -2.116 -4.413 3.102 1.00 86.81 96 SER A CA 1
ATOM 751 C C . SER A 1 96 ? -2.808 -4.175 4.446 1.00 86.81 96 SER A C 1
ATOM 753 O O . SER A 1 96 ? -2.768 -5.025 5.336 1.00 86.81 96 SER A O 1
ATOM 755 N N . HIS A 1 97 ? -3.413 -3.009 4.618 1.00 86.62 97 HIS A N 1
ATOM 756 C CA . HIS A 1 97 ? -4.105 -2.624 5.840 1.00 86.62 97 HIS A CA 1
ATOM 757 C C . HIS A 1 97 ? -5.412 -1.897 5.510 1.00 86.62 97 HIS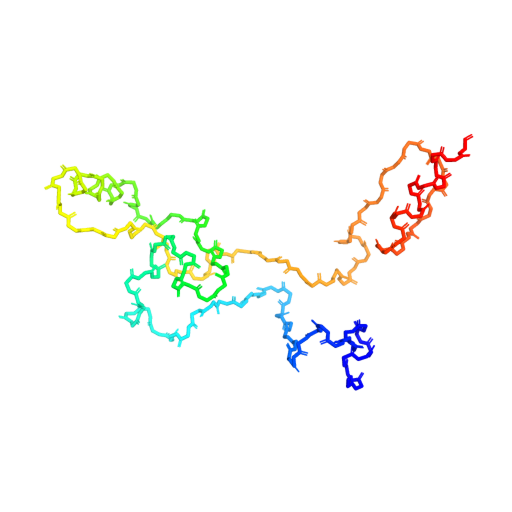 A C 1
ATOM 759 O O . HIS A 1 97 ? -5.608 -1.419 4.395 1.00 86.62 97 HIS A O 1
ATOM 765 N N . GLY A 1 98 ? -6.287 -1.747 6.504 1.00 86.69 98 GLY A N 1
ATOM 766 C CA . GLY A 1 98 ? -7.509 -0.938 6.400 1.00 86.69 98 GLY A CA 1
ATOM 767 C C . GLY A 1 98 ? -8.800 -1.699 6.691 1.00 86.69 98 GLY A C 1
ATOM 768 O O . GLY A 1 98 ? -9.805 -1.068 7.000 1.00 86.69 98 GLY A O 1
ATOM 769 N N . LEU A 1 99 ? -8.774 -3.033 6.656 1.00 88.00 99 LEU A N 1
ATOM 770 C CA . LEU A 1 99 ? -9.884 -3.857 7.135 1.00 88.00 99 LEU A CA 1
ATOM 771 C C . LEU A 1 99 ? -9.820 -4.028 8.654 1.00 88.00 99 LEU A C 1
ATOM 773 O O . LEU A 1 99 ? -8.742 -4.028 9.249 1.00 88.00 99 LEU A O 1
ATOM 777 N N . HIS A 1 100 ? -10.988 -4.199 9.270 1.00 84.44 100 HIS A N 1
ATOM 778 C CA . HIS A 1 100 ? -11.088 -4.598 10.669 1.00 84.44 100 HIS A CA 1
ATOM 779 C C . HIS A 1 100 ? -10.674 -6.069 10.827 1.00 84.44 100 HIS A C 1
ATOM 781 O O . HIS A 1 100 ? -10.963 -6.893 9.959 1.00 84.44 100 HIS A O 1
ATOM 787 N N . ALA A 1 101 ? -10.027 -6.404 11.943 1.00 86.62 101 ALA A N 1
ATOM 788 C CA . ALA A 1 101 ? -9.722 -7.790 12.284 1.00 86.62 101 ALA A CA 1
ATOM 789 C C . ALA A 1 101 ? -11.022 -8.598 12.476 1.00 86.62 101 ALA A C 1
ATOM 791 O O . ALA A 1 101 ? -11.938 -8.139 13.155 1.00 86.62 101 ALA A O 1
ATOM 792 N N . GLU A 1 102 ? -11.138 -9.791 11.888 1.00 86.25 102 GLU A N 1
ATOM 793 C CA . GLU A 1 102 ? -12.319 -10.653 12.124 1.00 86.25 102 GLU A CA 1
ATOM 794 C C . GLU A 1 102 ? -12.320 -11.250 13.531 1.00 86.25 102 GLU A C 1
ATOM 796 O O . GLU A 1 102 ? -13.380 -11.385 14.138 1.00 86.25 102 GLU A O 1
ATOM 801 N N . ALA A 1 103 ? -11.138 -11.597 14.042 1.00 88.56 103 ALA A N 1
ATOM 802 C CA . ALA A 1 103 ? -10.964 -12.213 15.344 1.00 88.56 103 ALA A CA 1
ATOM 803 C C . ALA A 1 103 ? -10.368 -11.190 16.330 1.00 88.56 103 ALA A C 1
ATOM 805 O O . ALA A 1 103 ? -9.430 -10.475 15.959 1.00 88.56 103 ALA A O 1
ATOM 806 N N . PRO A 1 104 ? -10.882 -11.079 17.569 1.00 83.62 104 PRO A N 1
ATOM 807 C CA . PRO A 1 104 ? -10.340 -10.163 18.574 1.00 83.62 104 PRO A CA 1
ATOM 808 C C . PRO A 1 104 ? -8.837 -10.343 18.840 1.00 83.62 104 PRO A C 1
ATOM 810 O O . PRO A 1 104 ? -8.154 -9.367 19.141 1.00 83.62 104 PRO A O 1
ATOM 813 N N . GLU A 1 105 ? -8.317 -11.564 18.707 1.00 88.31 105 GLU A N 1
ATOM 814 C CA . GLU A 1 105 ? -6.900 -11.908 18.875 1.00 88.31 105 GLU A CA 1
ATOM 815 C C . GLU A 1 105 ? -5.974 -11.364 17.774 1.00 88.31 105 GLU A C 1
ATOM 817 O O . GLU A 1 105 ? -4.798 -11.129 18.042 1.00 88.31 105 GLU A O 1
ATOM 822 N N . ASP A 1 106 ? -6.504 -11.106 16.574 1.00 88.44 106 ASP A N 1
ATOM 823 C CA . ASP A 1 106 ? -5.791 -10.434 15.474 1.00 88.44 106 ASP A CA 1
ATOM 824 C C . ASP A 1 106 ? -5.865 -8.898 15.606 1.00 88.44 106 ASP A C 1
ATOM 826 O O . ASP A 1 106 ? -5.348 -8.148 14.772 1.00 88.44 106 ASP A O 1
ATOM 830 N N . GLY A 1 107 ? -6.583 -8.422 16.624 1.00 86.12 107 GLY A N 1
ATOM 831 C CA . GLY A 1 107 ? -6.834 -7.020 16.886 1.00 86.12 107 GLY A CA 1
ATOM 832 C C . GLY A 1 107 ? -5.685 -6.308 17.607 1.00 86.12 107 GLY A C 1
ATOM 833 O O . GLY A 1 107 ? -4.712 -6.910 18.063 1.00 86.12 107 GLY A O 1
ATOM 834 N N . PRO A 1 108 ? -5.788 -4.978 17.734 1.00 85.75 108 PRO A N 1
ATOM 835 C CA . PRO A 1 108 ? -4.835 -4.192 18.500 1.00 85.75 108 PRO A CA 1
ATOM 836 C C . PRO A 1 108 ? -4.884 -4.558 19.987 1.00 85.75 108 PRO A C 1
ATOM 838 O O . PRO A 1 108 ? -5.949 -4.792 20.557 1.00 85.75 108 PRO A O 1
ATOM 841 N N . VAL A 1 109 ? -3.719 -4.533 20.634 1.00 85.50 109 VAL A N 1
ATOM 842 C CA . VAL A 1 109 ? -3.579 -4.803 22.069 1.00 85.50 109 VAL A CA 1
ATOM 843 C C . VAL A 1 109 ? -3.339 -3.515 22.851 1.00 85.50 109 VAL A C 1
ATOM 845 O O . VAL A 1 109 ? -2.588 -2.639 22.424 1.00 85.50 109 VAL A O 1
ATOM 848 N N . TRP A 1 110 ? -3.954 -3.417 24.030 1.00 85.44 110 TRP A N 1
ATOM 849 C CA . TRP A 1 110 ? -3.661 -2.370 25.005 1.00 85.44 110 TRP A CA 1
ATOM 850 C C . TRP A 1 110 ? -2.727 -2.921 26.080 1.00 85.44 110 TRP A C 1
ATOM 852 O O . TRP A 1 110 ? -3.092 -3.840 26.810 1.00 85.44 110 TRP A O 1
ATOM 862 N N . ILE A 1 111 ? -1.530 -2.346 26.195 1.00 86.81 111 ILE A N 1
ATOM 863 C CA . ILE A 1 111 ? -0.536 -2.740 27.197 1.00 86.81 111 ILE A CA 1
ATOM 864 C C . ILE A 1 111 ? -0.345 -1.576 28.165 1.00 86.81 111 ILE A C 1
ATOM 866 O O . ILE A 1 111 ? -0.018 -0.464 27.754 1.00 86.81 111 ILE A O 1
ATOM 870 N N . CYS A 1 112 ? -0.549 -1.833 29.456 1.00 86.00 112 CYS A N 1
ATOM 871 C CA . CYS A 1 112 ? -0.412 -0.836 30.509 1.00 86.00 112 CYS A CA 1
ATOM 872 C C . CYS A 1 112 ? 0.108 -1.483 31.792 1.00 86.00 112 CYS A C 1
ATOM 874 O O . CYS A 1 112 ? -0.264 -2.610 32.113 1.00 86.00 112 CYS A O 1
ATOM 876 N N . SER A 1 113 ? 0.964 -0.758 32.513 1.00 88.81 113 SER A N 1
ATOM 877 C CA . SER A 1 113 ? 1.474 -1.182 33.822 1.00 88.81 113 SER A CA 1
ATOM 878 C C . SER A 1 113 ? 0.420 -1.075 34.927 1.00 88.81 113 SER A C 1
ATOM 880 O O . SER A 1 113 ? 0.532 -1.758 35.940 1.00 88.81 113 SER A O 1
ATOM 882 N N . GLU A 1 114 ? -0.597 -0.231 34.737 1.00 84.31 114 GLU A N 1
ATOM 883 C CA . GLU A 1 114 ? -1.691 -0.062 35.690 1.00 84.31 114 GLU A CA 1
ATOM 884 C C . GLU A 1 114 ? -2.740 -1.170 35.517 1.00 84.31 114 GLU A C 1
ATOM 886 O O . GLU A 1 114 ? -3.221 -1.404 34.400 1.00 84.31 114 GLU A O 1
ATOM 891 N N . PRO A 1 115 ? -3.148 -1.847 36.604 1.00 79.94 115 PRO A N 1
ATOM 892 C CA . PRO A 1 115 ? -4.183 -2.865 36.534 1.00 79.94 115 PRO A CA 1
ATOM 893 C C . PRO A 1 115 ? -5.559 -2.246 36.232 1.00 79.94 115 PRO A C 1
ATOM 895 O O . PRO A 1 115 ? -5.877 -1.125 36.636 1.00 79.94 115 PRO A O 1
ATOM 898 N N . GLY A 1 116 ? -6.421 -3.018 35.564 1.00 72.50 116 GLY A N 1
ATOM 899 C CA . GLY A 1 116 ? -7.844 -2.691 35.419 1.00 72.50 116 GLY A CA 1
ATOM 900 C C . GLY A 1 116 ? -8.243 -1.915 34.162 1.00 72.50 116 GLY A C 1
ATOM 901 O O . GLY A 1 116 ? -9.377 -1.440 34.100 1.00 72.50 116 GLY A O 1
ATOM 902 N N . VAL A 1 117 ? -7.379 -1.799 33.147 1.00 67.06 117 VAL A N 1
ATOM 903 C CA . VAL A 1 117 ? -7.828 -1.322 31.827 1.00 67.06 117 VAL A CA 1
ATOM 904 C C . VAL A 1 117 ? -8.496 -2.474 31.077 1.00 67.06 117 VAL A C 1
ATOM 906 O O . VAL A 1 117 ? -7.838 -3.421 30.654 1.00 67.06 117 VAL A O 1
ATOM 909 N N . ALA A 1 118 ? -9.822 -2.409 30.951 1.00 68.38 118 ALA A N 1
ATOM 910 C CA . ALA A 1 118 ? -10.595 -3.365 30.168 1.00 68.38 118 ALA A CA 1
ATOM 911 C C . ALA A 1 118 ? -10.370 -3.164 28.661 1.00 68.38 118 ALA A C 1
ATOM 913 O O . ALA A 1 118 ? -10.036 -2.064 28.213 1.00 68.38 118 ALA A O 1
ATOM 914 N N . VAL A 1 119 ? -10.613 -4.226 27.881 1.00 65.88 119 VAL A N 1
ATOM 915 C CA . VAL A 1 119 ? -10.721 -4.147 26.418 1.00 65.88 119 VAL A CA 1
ATOM 916 C C . VAL A 1 119 ? -11.693 -3.022 26.076 1.00 65.88 119 VAL A C 1
ATOM 918 O O . VAL A 1 119 ? -12.842 -3.028 26.516 1.00 65.88 119 VAL A O 1
ATOM 921 N N . THR A 1 120 ? -11.207 -2.037 25.332 1.00 72.50 120 THR A N 1
ATOM 922 C CA . THR A 1 120 ? -11.952 -0.819 25.031 1.00 72.50 120 THR A CA 1
ATOM 923 C C . THR A 1 120 ? -12.059 -0.630 23.528 1.00 72.50 120 THR A C 1
ATOM 925 O O . THR A 1 120 ? -11.233 -1.133 22.765 1.00 72.50 120 THR A O 1
ATOM 928 N N . ALA A 1 121 ? -13.089 0.088 23.088 1.00 81.94 121 ALA A N 1
ATOM 929 C CA . ALA A 1 121 ? -13.199 0.469 21.688 1.00 81.94 121 ALA A CA 1
ATOM 930 C C . ALA A 1 121 ? -11.963 1.288 21.280 1.00 81.94 121 ALA A C 1
ATOM 932 O O . ALA A 1 121 ? -11.488 2.122 22.051 1.00 81.94 121 ALA A O 1
ATOM 933 N N . MET A 1 122 ? -11.476 1.126 20.045 1.00 82.69 122 MET A N 1
ATOM 934 C CA . MET A 1 122 ? -10.325 1.899 19.543 1.00 82.69 122 MET A CA 1
ATOM 935 C C . MET A 1 122 ? -10.519 3.419 19.654 1.00 82.69 122 MET A C 1
ATOM 937 O O . MET A 1 122 ? -9.560 4.173 19.797 1.00 82.69 122 MET A O 1
ATOM 941 N N . THR A 1 123 ? -11.767 3.883 19.646 1.00 86.69 123 THR A N 1
ATOM 942 C CA . THR A 1 123 ? -12.137 5.292 19.817 1.00 86.69 123 THR A CA 1
ATOM 943 C C . THR A 1 123 ? -11.992 5.808 21.251 1.00 86.69 123 THR A C 1
ATOM 945 O O . THR A 1 123 ? -11.969 7.018 21.455 1.00 86.69 123 THR A O 1
ATOM 948 N N . ALA A 1 124 ? -11.874 4.927 22.245 1.00 88.00 124 ALA A N 1
ATOM 949 C CA . ALA A 1 124 ? -11.812 5.279 23.663 1.00 88.00 124 ALA A CA 1
ATOM 950 C C . ALA A 1 124 ? -10.377 5.450 24.195 1.00 88.00 124 ALA A C 1
ATOM 952 O O . ALA A 1 124 ? -10.194 5.772 25.369 1.00 88.00 124 ALA A O 1
ATOM 953 N N . VAL A 1 125 ? -9.355 5.277 23.344 1.00 88.94 125 VAL A N 1
ATOM 954 C CA . VAL A 1 125 ? -7.930 5.418 23.708 1.00 88.94 125 VAL A CA 1
ATOM 955 C C . VAL A 1 125 ? -7.655 6.748 24.411 1.00 88.94 125 VAL A C 1
ATOM 957 O O . VAL A 1 125 ? -6.999 6.771 25.448 1.00 88.94 125 VAL A O 1
ATOM 960 N N . LYS A 1 126 ? -8.193 7.858 23.890 1.00 90.94 126 LYS A N 1
ATOM 961 C CA . LYS A 1 126 ? -8.002 9.192 24.477 1.00 90.94 126 LYS A CA 1
ATOM 962 C C . LYS A 1 126 ? -8.505 9.255 25.921 1.00 90.94 126 LYS A C 1
ATOM 964 O O . LYS A 1 126 ? -7.762 9.674 26.804 1.00 90.94 126 LYS A O 1
ATOM 969 N N . ASP A 1 127 ? -9.750 8.854 26.153 1.00 90.19 127 ASP A N 1
ATOM 970 C CA . ASP A 1 127 ? -10.372 8.953 27.475 1.00 90.19 127 ASP A CA 1
ATOM 971 C C . ASP A 1 127 ? -9.706 7.990 28.465 1.00 90.19 127 ASP A C 1
ATOM 973 O O . ASP A 1 127 ? -9.481 8.349 29.620 1.00 90.19 127 ASP A O 1
ATOM 977 N N . ALA A 1 128 ? -9.299 6.803 27.999 1.00 87.75 128 ALA A N 1
ATOM 978 C CA . ALA A 1 128 ? -8.520 5.856 28.793 1.00 87.75 128 ALA A CA 1
ATOM 979 C C . ALA A 1 128 ? -7.190 6.465 29.270 1.00 87.75 128 ALA A C 1
ATOM 981 O O . ALA A 1 128 ? -6.876 6.381 30.457 1.00 87.75 128 ALA A O 1
ATOM 982 N N . VAL A 1 129 ? -6.440 7.132 28.381 1.00 89.06 129 VAL A N 1
ATOM 983 C CA . VAL A 1 129 ? -5.194 7.827 28.753 1.00 89.06 129 VAL A CA 1
ATOM 984 C C . VAL A 1 129 ? -5.464 8.948 29.759 1.00 89.06 129 VAL A C 1
ATOM 986 O O . VAL A 1 129 ? -4.775 9.035 30.773 1.00 89.06 129 VAL A O 1
ATOM 989 N N . LEU A 1 130 ? -6.466 9.797 29.515 1.00 91.62 130 LEU A N 1
ATOM 990 C CA . LEU A 1 130 ? -6.760 10.933 30.397 1.00 91.62 130 LEU A CA 1
ATOM 991 C C . LEU A 1 130 ? -7.181 10.490 31.804 1.00 91.62 130 LEU A C 1
ATOM 993 O O . LEU A 1 130 ? -6.739 11.082 32.786 1.00 91.62 130 LEU A O 1
ATOM 997 N N . ASN A 1 131 ? -7.977 9.427 31.913 1.00 88.44 131 ASN A N 1
ATOM 998 C CA . ASN A 1 131 ? -8.395 8.882 33.204 1.00 88.44 131 ASN A CA 1
ATOM 999 C C . ASN A 1 131 ? -7.234 8.275 34.000 1.00 88.44 131 ASN A C 1
ATOM 1001 O O . ASN A 1 131 ? -7.263 8.316 35.226 1.00 88.44 131 ASN A O 1
ATOM 1005 N N . LEU A 1 132 ? -6.223 7.714 33.328 1.00 87.25 132 LEU A N 1
ATOM 1006 C CA . LEU A 1 132 ? -5.012 7.223 33.992 1.00 87.25 132 LEU A CA 1
ATOM 1007 C C . LEU A 1 132 ? -4.152 8.374 34.524 1.00 87.25 132 LEU A C 1
ATOM 1009 O O . LEU A 1 132 ? -3.636 8.273 35.628 1.00 87.25 132 LEU A O 1
ATOM 1013 N N . LEU A 1 133 ? -4.030 9.469 33.766 1.00 89.00 133 LEU A N 1
ATOM 1014 C CA . LEU A 1 133 ? -3.257 10.651 34.174 1.00 89.00 133 LEU A CA 1
ATOM 1015 C C . LEU A 1 133 ? -3.908 11.454 35.308 1.00 89.00 133 LEU A C 1
ATOM 1017 O O . LEU A 1 133 ? -3.227 12.232 35.967 1.00 89.00 133 LEU A O 1
ATOM 1021 N N . ALA A 1 134 ? -5.221 11.320 35.492 1.00 88.69 134 ALA A N 1
ATOM 1022 C CA . ALA A 1 134 ? -5.973 12.035 36.520 1.00 88.69 134 ALA A CA 1
ATOM 1023 C C . ALA A 1 134 ? -5.971 11.341 37.898 1.00 88.69 134 ALA A C 1
ATOM 1025 O O . ALA A 1 134 ? -6.568 11.879 38.831 1.00 88.69 134 ALA A O 1
ATOM 1026 N N . ARG A 1 135 ? -5.367 10.152 38.014 1.00 76.75 135 ARG A N 1
ATOM 1027 C CA . ARG A 1 135 ? -5.186 9.427 39.282 1.00 76.75 135 ARG A CA 1
ATOM 1028 C C . ARG A 1 135 ? -3.957 9.932 40.026 1.00 76.75 135 ARG A C 1
ATOM 1030 O O . ARG A 1 135 ? -4.042 9.986 41.272 1.00 76.75 135 ARG A O 1
#

Radius of gyration: 22.26 Å; chains: 1; bounding box: 55×27×61 Å

Foldseek 3Di:
DVVCVVVVQPDPPSDPDDDDDPQFDDDDQDPDPDPVPDDPCLLAPDPPPGDDDDPLNVDFDPPLVVLQVVQVVCVVVVHDDGSRGGDPDPVVDGDDDDDADPDCVVHDDDDDPDPDDDDDDPVCVVVVVVVVVVD

Sequence (135 aa):
GPARAELGLDHPRAGDLVLLAPRDAWFAYDYWTDGDRAPDFAPTVDIHRKPGYDPRELFARPGATIRGATRVLQKKLGMRYLMDIIPLDTALVKGSHGLHAEAPEDGPVWICSEPGVAVTAMTAVKDAVLNLLAR